Protein AF-A0A7S0B5J9-F1 (afdb_monomer)

Secondary structure (DSSP, 8-state):
-HHHHHHHHHHHHHHHHHHHTT-HHHHHTSHHHHHHHHHHHH-SSS-HHHHHHHHHHHTT---S---SSHHHHHHHHHHHHHHHHHHHHHHHHHHHHHHHHHHHHHHHHHHHHHHHHHHHHHHH-

Foldseek 3Di:
DLVLLVLLLVLLVVCLVCLVVVNLVVSLPDPSLVSQLVVLVPDPVDDPVLSVLSNCSSVPPDPDDDPPCSVVVSVSSVVVSVVSVVVSVVVVVVVVVVVVVVVVVVVVVVVVVVVVVVVVVVVVD

Radius of gyration: 25.05 Å; Cα contacts (8 Å, |Δi|>4): 64; chains: 1; bounding box: 52×25×79 Å

Solvent-accessible surface area (backbone atoms only — not comparable to full-atom values): 7036 Å² total; per-residue (Å²): 104,73,69,56,52,53,52,49,40,51,25,36,53,52,49,43,55,26,51,78,67,70,44,42,76,67,43,59,76,34,70,46,40,51,53,47,49,51,49,54,70,67,50,74,90,52,58,68,65,62,41,52,52,48,49,48,62,62,65,62,83,66,77,100,69,82,76,81,64,54,63,58,51,40,49,53,41,48,54,51,34,51,51,51,53,49,52,51,51,52,50,52,51,51,53,54,52,52,52,52,52,51,53,52,51,51,53,52,51,50,52,49,51,53,53,51,52,54,54,49,52,71,71,77,107

Sequence (125 aa):
EKADYDANIAAITKAVAALEKGVAGGFLQTSAAQVLRQLALDKQDMVAADREELLSFLSGKQGEGYAPQSGEVIGILKQMGDTMSKGLADATAAEGAAIKAFEGLMQAKSKETSALTATIEAKTT

Structure (mmCIF, N/CA/C/O backbone):
data_AF-A0A7S0B5J9-F1
#
_entry.id   AF-A0A7S0B5J9-F1
#
loop_
_atom_site.group_PDB
_atom_site.id
_atom_site.type_symbol
_atom_site.label_atom_id
_atom_site.label_alt_id
_atom_site.label_comp_id
_atom_site.label_asym_id
_atom_site.label_entity_id
_atom_site.label_seq_id
_atom_site.pdbx_PDB_ins_code
_atom_site.Cartn_x
_atom_site.Cartn_y
_atom_site.Cartn_z
_atom_site.occupancy
_atom_site.B_i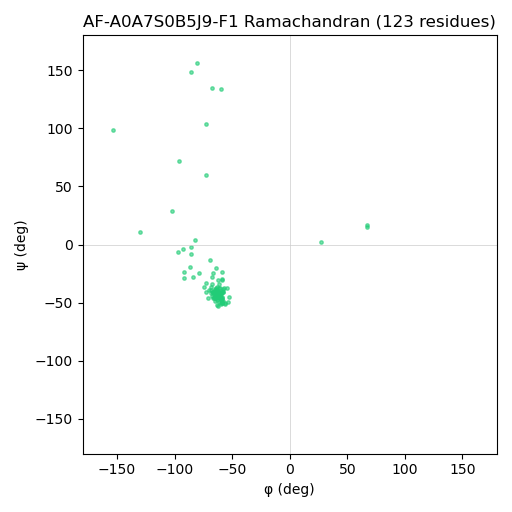so_or_equiv
_atom_site.auth_seq_id
_atom_site.auth_comp_id
_atom_site.auth_asym_id
_atom_site.auth_atom_id
_atom_site.pdbx_PDB_model_num
ATOM 1 N N . GLU A 1 1 ? 3.898 -1.272 9.671 1.00 73.88 1 GLU A N 1
ATOM 2 C CA . GLU A 1 1 ? 2.835 -1.795 8.788 1.00 73.88 1 GLU A CA 1
ATOM 3 C C . GLU A 1 1 ? 2.283 -0.745 7.825 1.00 73.88 1 GLU A C 1
ATOM 5 O O . GLU A 1 1 ? 2.749 -0.729 6.696 1.00 73.88 1 GLU A O 1
ATOM 10 N N . LYS A 1 2 ? 1.400 0.193 8.219 1.00 83.25 2 LYS A N 1
ATOM 11 C CA . LYS A 1 2 ? 0.894 1.233 7.286 1.00 83.25 2 LYS A CA 1
ATOM 12 C C . LYS A 1 2 ? 2.006 2.017 6.570 1.00 83.25 2 LYS A C 1
ATOM 14 O O . LYS A 1 2 ? 1.946 2.189 5.360 1.00 83.25 2 LYS A O 1
ATOM 19 N N . ALA A 1 3 ? 3.035 2.442 7.305 1.00 85.44 3 ALA A N 1
ATOM 20 C CA . ALA A 1 3 ? 4.175 3.162 6.733 1.00 85.44 3 ALA A CA 1
ATOM 21 C C . ALA A 1 3 ? 4.949 2.329 5.691 1.00 85.44 3 ALA A C 1
ATOM 23 O O . ALA A 1 3 ? 5.421 2.878 4.698 1.00 85.44 3 ALA A O 1
ATOM 24 N N . ASP A 1 4 ? 5.035 1.012 5.888 1.00 84.81 4 ASP A N 1
ATOM 25 C CA . ASP A 1 4 ? 5.699 0.099 4.954 1.00 84.81 4 ASP A CA 1
ATOM 26 C C . ASP A 1 4 ? 4.852 -0.079 3.687 1.00 84.81 4 ASP A C 1
ATOM 28 O O . ASP A 1 4 ? 5.377 -0.027 2.576 1.00 84.81 4 ASP A O 1
ATOM 32 N N . TYR A 1 5 ? 3.525 -0.203 3.833 1.00 86.62 5 TYR A N 1
ATOM 33 C CA . TYR A 1 5 ? 2.592 -0.199 2.701 1.00 86.62 5 TYR A CA 1
ATOM 34 C C . TYR A 1 5 ? 2.670 1.107 1.904 1.00 86.62 5 TYR A C 1
ATOM 36 O O . TYR A 1 5 ? 2.791 1.057 0.681 1.00 86.62 5 TYR A O 1
ATOM 44 N N . ASP A 1 6 ? 2.671 2.260 2.576 1.00 88.12 6 ASP A N 1
ATOM 45 C CA . ASP A 1 6 ? 2.793 3.572 1.932 1.00 88.12 6 ASP A CA 1
ATOM 46 C C . ASP A 1 6 ? 4.127 3.697 1.168 1.00 88.12 6 ASP A C 1
ATOM 48 O O . ASP A 1 6 ? 4.155 4.146 0.019 1.00 88.12 6 ASP A O 1
ATOM 52 N N . ALA A 1 7 ? 5.238 3.251 1.768 1.00 89.31 7 ALA A N 1
ATOM 53 C CA . ALA A 1 7 ? 6.554 3.247 1.128 1.00 89.31 7 ALA A CA 1
ATOM 54 C C . ALA A 1 7 ? 6.597 2.333 -0.109 1.00 89.31 7 ALA A C 1
ATOM 56 O O . ALA A 1 7 ? 7.127 2.724 -1.153 1.00 89.31 7 ALA A O 1
ATOM 57 N N . ASN A 1 8 ? 5.992 1.148 -0.016 1.00 89.62 8 ASN A N 1
ATOM 58 C CA . ASN A 1 8 ? 5.896 0.193 -1.115 1.00 89.62 8 ASN A CA 1
ATOM 59 C C . ASN A 1 8 ? 5.035 0.732 -2.270 1.00 89.62 8 ASN A C 1
ATOM 61 O O . ASN A 1 8 ? 5.465 0.700 -3.422 1.00 89.62 8 ASN A O 1
ATOM 65 N N . ILE A 1 9 ? 3.862 1.302 -1.979 1.00 90.56 9 ILE A N 1
ATOM 66 C CA . ILE A 1 9 ? 2.980 1.928 -2.981 1.00 90.56 9 ILE A CA 1
ATOM 67 C C . ILE A 1 9 ? 3.687 3.111 -3.661 1.00 90.56 9 ILE A C 1
ATOM 69 O O . ILE A 1 9 ? 3.628 3.267 -4.886 1.00 90.56 9 ILE A O 1
ATOM 73 N N . ALA A 1 10 ? 4.421 3.922 -2.895 1.00 90.50 10 ALA A N 1
ATOM 74 C CA . ALA A 1 10 ? 5.208 5.020 -3.444 1.00 90.50 10 ALA A CA 1
ATOM 75 C C . ALA A 1 10 ? 6.343 4.525 -4.358 1.00 90.50 10 ALA A C 1
ATOM 77 O O . ALA A 1 10 ? 6.606 5.138 -5.397 1.00 90.50 10 ALA A O 1
ATOM 78 N N . ALA A 1 11 ? 7.006 3.419 -4.005 1.00 89.94 11 ALA A N 1
ATOM 79 C CA . ALA A 1 11 ? 8.027 2.798 -4.846 1.00 89.94 11 ALA A CA 1
ATOM 80 C C . ALA A 1 11 ? 7.437 2.297 -6.175 1.00 89.94 11 ALA A C 1
ATOM 82 O O . ALA A 1 11 ? 7.986 2.606 -7.233 1.00 89.94 11 ALA A O 1
ATOM 83 N N . ILE A 1 12 ? 6.284 1.620 -6.130 1.00 90.56 12 ILE A N 1
ATOM 84 C CA . ILE A 1 12 ? 5.534 1.163 -7.313 1.00 90.56 12 ILE A CA 1
ATOM 85 C C . ILE A 1 12 ? 5.160 2.341 -8.215 1.00 90.56 12 ILE A C 1
ATOM 87 O O . ILE A 1 12 ? 5.445 2.323 -9.411 1.00 90.56 12 ILE A O 1
ATOM 91 N N . THR A 1 13 ? 4.600 3.406 -7.641 1.00 90.88 13 THR A N 1
ATOM 92 C CA . THR A 1 13 ? 4.197 4.605 -8.394 1.00 90.88 13 THR A CA 1
ATOM 93 C C . THR A 1 13 ? 5.389 5.251 -9.105 1.00 90.88 13 THR A C 1
ATOM 95 O O . THR A 1 13 ? 5.298 5.639 -10.271 1.00 90.88 13 THR A O 1
ATOM 98 N N . LYS A 1 14 ? 6.541 5.334 -8.428 1.00 88.56 14 LYS A N 1
ATOM 99 C CA . LYS A 1 14 ? 7.784 5.847 -9.022 1.00 88.56 14 LYS A CA 1
ATOM 100 C C . LYS A 1 14 ? 8.298 4.960 -10.155 1.00 88.56 14 LYS A C 1
ATOM 102 O O . LYS A 1 14 ? 8.778 5.499 -11.149 1.00 88.56 14 LYS A O 1
ATOM 107 N N . ALA A 1 15 ? 8.184 3.640 -10.024 1.00 86.25 15 ALA A N 1
ATOM 108 C CA . ALA A 1 15 ? 8.585 2.695 -11.063 1.00 86.25 15 ALA A CA 1
ATOM 109 C C . ALA A 1 15 ? 7.733 2.840 -12.323 1.00 86.25 15 ALA A C 1
ATOM 111 O O . ALA A 1 15 ? 8.280 2.990 -13.412 1.00 86.25 15 ALA A O 1
ATOM 112 N N . VAL A 1 16 ? 6.406 2.884 -12.161 1.00 88.62 16 VAL A N 1
ATOM 113 C CA . VAL A 1 16 ? 5.458 3.116 -13.260 1.00 88.62 16 VAL A CA 1
ATOM 114 C C . VAL A 1 16 ? 5.786 4.426 -13.972 1.00 88.62 16 VAL A C 1
ATOM 116 O O . VAL A 1 16 ? 5.980 4.432 -15.184 1.00 88.62 16 VAL A O 1
ATOM 119 N N . ALA A 1 17 ? 5.956 5.520 -13.224 1.00 88.31 17 ALA A N 1
ATOM 120 C CA . ALA A 1 17 ? 6.271 6.820 -13.807 1.00 88.31 17 ALA A CA 1
ATOM 121 C C . ALA A 1 17 ? 7.631 6.844 -14.531 1.00 88.31 17 ALA A C 1
ATOM 123 O O . ALA A 1 17 ? 7.778 7.528 -15.543 1.00 88.31 17 ALA A O 1
ATOM 124 N N . ALA A 1 18 ? 8.640 6.132 -14.019 1.00 84.50 18 ALA A N 1
ATOM 125 C CA . ALA A 1 18 ? 9.948 6.041 -14.663 1.00 84.50 18 ALA A CA 1
ATOM 126 C C . ALA A 1 18 ? 9.899 5.224 -15.961 1.00 84.50 18 ALA A C 1
ATOM 128 O O . ALA A 1 18 ? 10.533 5.602 -16.947 1.00 84.50 18 ALA A O 1
ATOM 129 N N . LEU A 1 19 ? 9.127 4.136 -15.963 1.00 82.31 19 LEU A N 1
ATOM 130 C CA . LEU A 1 19 ? 8.902 3.281 -17.123 1.00 82.31 19 LEU A CA 1
ATOM 131 C C . L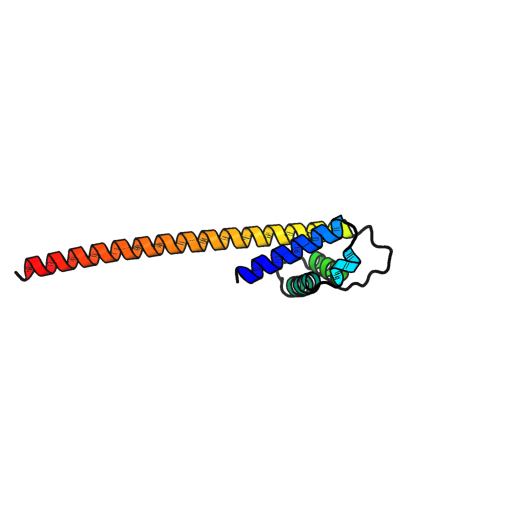EU A 1 19 ? 8.113 4.003 -18.221 1.00 82.31 19 LEU A C 1
ATOM 133 O O . LEU A 1 19 ? 8.539 4.000 -19.371 1.00 82.31 19 LEU A O 1
ATOM 137 N N . GLU A 1 20 ? 7.027 4.695 -17.868 1.00 84.69 20 GLU A N 1
ATOM 138 C CA . GLU A 1 20 ? 6.222 5.490 -18.811 1.00 84.69 20 GLU A CA 1
ATOM 139 C C . GLU A 1 20 ? 7.023 6.638 -19.443 1.00 84.69 20 GLU A C 1
ATOM 141 O O . GLU A 1 20 ? 6.793 7.006 -20.592 1.00 84.69 20 GLU A O 1
ATOM 146 N N . LYS A 1 21 ? 8.000 7.187 -18.711 1.00 83.25 21 LYS A N 1
ATOM 147 C CA . LYS A 1 21 ? 8.910 8.234 -19.201 1.00 83.25 21 LYS A CA 1
ATOM 148 C C . LYS A 1 21 ? 10.136 7.691 -19.943 1.00 83.25 21 LYS A C 1
ATOM 150 O O . LYS A 1 21 ? 10.957 8.488 -20.389 1.00 83.25 21 LYS A O 1
ATOM 155 N N . GLY A 1 22 ? 10.305 6.370 -20.038 1.00 75.19 22 GLY A N 1
ATOM 156 C CA . GLY A 1 22 ? 11.467 5.747 -20.680 1.00 75.19 22 GLY A CA 1
ATOM 157 C C . GLY A 1 22 ? 12.798 5.964 -19.945 1.00 75.19 22 GLY A C 1
ATOM 158 O O . GLY A 1 22 ? 13.858 5.744 -20.520 1.00 75.19 22 GLY A O 1
ATOM 159 N N . VAL A 1 23 ? 12.774 6.373 -18.671 1.00 76.50 23 VAL A N 1
ATOM 160 C CA . VAL A 1 23 ? 13.974 6.653 -17.850 1.00 76.50 23 VAL A CA 1
ATOM 161 C C . VAL A 1 23 ? 14.294 5.513 -16.877 1.00 76.50 23 VAL A C 1
ATOM 163 O O . VAL A 1 23 ? 14.864 5.719 -15.803 1.00 76.50 23 VAL A O 1
ATOM 166 N N . ALA A 1 24 ? 13.930 4.287 -17.256 1.00 72.69 24 ALA A N 1
ATOM 167 C CA . ALA A 1 24 ? 14.049 3.095 -16.422 1.00 72.69 24 ALA A CA 1
ATOM 168 C C . ALA A 1 24 ? 15.474 2.867 -15.886 1.00 72.69 24 ALA A C 1
ATOM 170 O O . ALA A 1 24 ? 15.639 2.514 -14.722 1.00 72.69 24 ALA A O 1
ATOM 171 N N . GLY A 1 25 ? 16.506 3.152 -16.690 1.00 73.44 25 GLY A N 1
ATOM 172 C CA . GLY A 1 25 ? 17.906 2.966 -16.291 1.00 73.44 25 GLY A CA 1
ATOM 173 C C . GLY A 1 25 ? 18.306 3.762 -15.042 1.00 73.44 25 GLY A C 1
ATOM 174 O O . GLY A 1 25 ? 18.980 3.226 -14.165 1.00 73.44 25 GLY A O 1
ATOM 175 N N . GLY A 1 26 ? 17.831 5.005 -14.908 1.00 78.38 26 GLY A N 1
ATOM 176 C CA . GLY A 1 26 ? 18.070 5.815 -13.708 1.00 78.38 26 GLY A CA 1
ATOM 177 C C . GLY A 1 26 ? 17.254 5.336 -12.507 1.00 78.38 26 GLY A C 1
ATOM 178 O O . GLY A 1 26 ? 17.729 5.382 -11.375 1.00 78.38 26 GLY A O 1
ATOM 179 N N . PHE A 1 27 ? 16.043 4.822 -12.744 1.00 82.19 27 PHE A N 1
ATOM 180 C CA . PHE A 1 27 ? 15.191 4.274 -11.690 1.00 82.19 27 PHE A CA 1
ATOM 181 C C . PHE A 1 27 ? 15.792 3.025 -11.040 1.00 82.19 27 PHE A C 1
ATOM 183 O O . PHE A 1 27 ? 15.764 2.923 -9.814 1.00 82.19 27 PHE A O 1
ATOM 190 N N . LEU A 1 28 ? 16.384 2.117 -11.823 1.00 83.44 28 LEU A N 1
ATOM 191 C CA . LEU A 1 28 ? 16.978 0.870 -11.318 1.00 83.44 28 LEU A CA 1
ATOM 192 C C . LEU A 1 28 ? 18.087 1.092 -10.277 1.00 83.44 28 LEU A C 1
ATOM 194 O O . LEU A 1 28 ? 18.338 0.220 -9.448 1.00 83.44 28 LEU A O 1
ATOM 198 N N . GLN A 1 29 ? 18.729 2.262 -10.291 1.00 83.94 29 GLN A N 1
ATOM 199 C CA . GLN A 1 29 ? 19.766 2.638 -9.327 1.00 83.94 29 GLN A CA 1
ATOM 200 C C . GLN A 1 29 ? 19.208 3.256 -8.035 1.00 83.94 29 GLN A C 1
ATOM 202 O O . GLN A 1 29 ? 19.955 3.500 -7.089 1.00 83.94 29 GLN A O 1
ATOM 207 N N . THR A 1 30 ? 17.905 3.535 -7.975 1.00 85.62 30 THR A N 1
ATOM 208 C CA . THR A 1 30 ? 17.283 4.184 -6.817 1.00 85.62 30 THR A CA 1
ATOM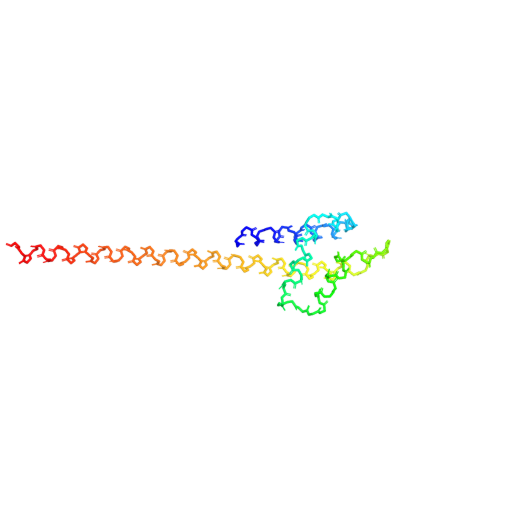 209 C C . THR A 1 30 ? 16.999 3.197 -5.688 1.00 85.62 30 THR A C 1
ATOM 211 O O . THR A 1 30 ? 16.758 2.009 -5.904 1.00 85.62 30 THR A O 1
ATOM 214 N N . SER A 1 31 ? 16.910 3.714 -4.462 1.00 85.50 31 SER A N 1
ATOM 215 C CA . SER A 1 31 ? 16.417 2.947 -3.312 1.00 85.50 31 SER A CA 1
ATOM 216 C C . SER A 1 31 ? 14.989 2.428 -3.521 1.00 85.50 31 SER A C 1
ATOM 218 O O . SER A 1 31 ? 14.648 1.355 -3.034 1.00 85.50 31 SER A O 1
ATOM 220 N N . ALA A 1 32 ? 14.163 3.133 -4.303 1.00 85.06 32 ALA A N 1
ATOM 221 C CA . ALA A 1 32 ? 12.818 2.679 -4.648 1.00 85.06 32 ALA A CA 1
ATOM 222 C C . ALA A 1 32 ? 12.839 1.379 -5.472 1.00 85.06 32 ALA A C 1
ATOM 224 O O . ALA A 1 32 ? 12.011 0.506 -5.231 1.00 85.06 32 ALA A O 1
ATOM 225 N N . ALA A 1 33 ? 13.802 1.209 -6.383 1.00 85.56 33 ALA A N 1
ATOM 226 C CA . ALA A 1 33 ? 13.975 -0.045 -7.118 1.00 85.56 33 ALA A CA 1
ATOM 227 C C . ALA A 1 33 ? 14.441 -1.196 -6.212 1.00 85.56 33 ALA A C 1
ATOM 229 O O . ALA A 1 33 ? 14.020 -2.335 -6.407 1.00 85.56 33 ALA A O 1
ATOM 230 N N . GLN A 1 34 ? 15.260 -0.910 -5.193 1.00 86.56 34 GLN A N 1
ATOM 231 C CA . GLN A 1 34 ? 15.667 -1.912 -4.200 1.00 86.56 34 GLN A CA 1
ATOM 232 C C . GLN A 1 34 ? 14.478 -2.394 -3.363 1.00 86.56 34 GLN A C 1
ATOM 234 O O . GLN A 1 34 ? 14.293 -3.599 -3.207 1.00 86.56 34 GLN A O 1
ATOM 239 N N . VAL A 1 35 ? 13.640 -1.463 -2.893 1.00 88.38 35 VAL A N 1
ATOM 240 C CA . VAL A 1 35 ? 12.390 -1.778 -2.180 1.00 88.38 35 VAL A CA 1
ATOM 241 C C . VAL A 1 35 ? 11.473 -2.630 -3.055 1.00 88.38 35 VAL A C 1
ATOM 243 O O . VAL A 1 35 ? 10.966 -3.651 -2.606 1.00 88.38 35 VAL A O 1
ATOM 246 N N . LEU A 1 36 ? 11.319 -2.270 -4.330 1.00 86.81 36 LEU A N 1
ATOM 247 C CA . LEU A 1 36 ? 10.514 -3.032 -5.285 1.00 86.81 36 LEU A CA 1
ATOM 248 C C . LEU A 1 36 ? 11.049 -4.437 -5.548 1.00 86.81 36 LEU A C 1
ATOM 250 O O . LEU A 1 36 ? 10.266 -5.376 -5.657 1.00 86.81 36 LEU A O 1
ATOM 254 N N . ARG A 1 37 ? 12.374 -4.597 -5.627 1.00 87.75 37 ARG A N 1
ATOM 255 C CA . ARG A 1 37 ? 12.999 -5.912 -5.786 1.00 87.75 37 ARG A CA 1
ATOM 256 C C . ARG A 1 37 ? 12.726 -6.785 -4.569 1.00 87.75 37 ARG A C 1
ATOM 258 O O . ARG A 1 37 ? 12.360 -7.942 -4.739 1.00 87.75 37 ARG A O 1
ATOM 265 N N . GLN A 1 38 ? 12.871 -6.230 -3.370 1.00 87.19 38 GLN A N 1
ATOM 266 C CA . GLN A 1 38 ? 12.567 -6.948 -2.137 1.00 87.19 38 GLN A CA 1
ATOM 267 C C . GLN A 1 38 ? 11.083 -7.331 -2.078 1.00 87.19 38 GLN A C 1
ATOM 269 O O . GLN A 1 38 ? 10.748 -8.490 -1.864 1.00 87.19 38 GLN A O 1
ATOM 274 N N . LEU A 1 39 ? 10.193 -6.395 -2.408 1.00 86.19 39 LEU A N 1
ATOM 275 C CA . LEU A 1 39 ? 8.754 -6.629 -2.455 1.00 86.19 39 LEU A CA 1
ATOM 276 C C . LEU A 1 39 ? 8.361 -7.733 -3.451 1.00 86.19 39 LEU A C 1
ATOM 278 O O . LEU A 1 39 ? 7.534 -8.580 -3.126 1.00 86.19 39 LEU A O 1
ATOM 282 N N . ALA A 1 40 ? 8.963 -7.753 -4.643 1.00 85.31 40 ALA A N 1
ATOM 283 C CA . ALA A 1 40 ? 8.732 -8.798 -5.640 1.00 85.31 40 ALA A CA 1
ATOM 284 C C . ALA A 1 40 ? 9.281 -10.168 -5.198 1.00 85.31 40 ALA A C 1
ATOM 286 O O . ALA A 1 40 ? 8.754 -11.202 -5.605 1.00 85.31 40 ALA A O 1
ATOM 287 N N . LEU A 1 41 ? 10.324 -10.200 -4.360 1.00 85.19 41 LEU A N 1
ATOM 288 C CA . LEU A 1 41 ? 10.821 -11.438 -3.755 1.00 85.19 41 LEU A CA 1
ATOM 289 C C . LEU A 1 41 ? 9.905 -11.949 -2.633 1.00 85.19 41 LEU A C 1
ATOM 291 O O . LEU A 1 41 ? 9.715 -13.162 -2.499 1.00 85.19 41 LEU A O 1
ATOM 295 N N . ASP A 1 42 ? 9.326 -11.036 -1.862 1.00 83.38 42 ASP A N 1
ATOM 296 C CA . ASP A 1 42 ? 8.521 -11.369 -0.689 1.00 83.38 42 ASP A CA 1
ATOM 297 C C . ASP A 1 42 ? 7.064 -11.691 -1.051 1.00 83.38 42 ASP A C 1
ATOM 299 O O . ASP A 1 42 ? 6.422 -12.503 -0.382 1.00 83.38 42 ASP A O 1
ATOM 303 N N . LYS A 1 43 ? 6.530 -11.127 -2.144 1.00 74.69 43 LYS A N 1
ATOM 304 C CA . LYS A 1 43 ? 5.173 -11.440 -2.607 1.00 74.69 43 LYS A CA 1
ATOM 305 C C . LYS A 1 43 ? 5.092 -12.840 -3.225 1.00 74.69 43 LYS A C 1
ATOM 307 O O . LYS A 1 43 ? 5.502 -13.083 -4.360 1.00 74.69 43 LYS A O 1
ATOM 312 N N . GLN A 1 44 ? 4.521 -13.759 -2.449 1.00 67.31 44 GLN A N 1
ATOM 313 C CA . GLN A 1 44 ? 4.161 -15.121 -2.862 1.00 67.31 44 GLN A CA 1
ATOM 314 C C . GLN A 1 44 ? 2.853 -15.156 -3.670 1.00 67.31 44 GLN A C 1
ATOM 316 O O . GLN A 1 44 ? 2.664 -16.050 -4.485 1.00 67.31 44 GLN A O 1
ATOM 321 N N . ASP A 1 45 ? 1.983 -14.159 -3.484 1.00 71.81 45 ASP A N 1
ATOM 322 C CA . ASP A 1 45 ? 0.638 -14.114 -4.081 1.00 71.81 45 ASP A CA 1
ATOM 323 C C . ASP A 1 45 ? 0.627 -13.596 -5.534 1.00 71.81 45 ASP A C 1
ATOM 325 O O . ASP A 1 45 ? -0.434 -13.392 -6.123 1.00 71.81 45 ASP A O 1
ATOM 329 N N . MET A 1 46 ? 1.803 -13.332 -6.109 1.00 78.00 46 MET A N 1
ATOM 330 C CA . MET A 1 46 ? 1.959 -12.955 -7.514 1.00 78.00 46 MET A CA 1
ATOM 331 C C . MET A 1 46 ? 2.050 -14.193 -8.404 1.00 78.00 46 MET A C 1
ATOM 333 O O . MET A 1 46 ? 2.623 -15.213 -8.021 1.00 78.00 46 MET A O 1
ATOM 337 N N . VAL A 1 47 ? 1.559 -14.070 -9.638 1.00 84.88 47 VAL A N 1
ATOM 338 C CA . VAL A 1 47 ? 1.784 -15.085 -10.669 1.00 84.88 47 VAL A CA 1
ATOM 339 C C . VAL A 1 47 ? 3.292 -15.227 -10.896 1.00 84.88 47 VAL A C 1
ATOM 341 O O . VAL A 1 47 ? 4.015 -14.236 -10.998 1.00 84.88 47 VAL A O 1
ATOM 344 N N . ALA A 1 48 ? 3.779 -16.469 -10.954 1.00 83.56 48 ALA A N 1
ATOM 345 C CA . ALA A 1 48 ? 5.211 -16.750 -11.073 1.00 83.56 48 ALA A CA 1
ATOM 346 C C . ALA A 1 48 ? 5.842 -16.090 -12.313 1.00 83.56 48 ALA A C 1
ATOM 348 O O . ALA A 1 48 ? 6.953 -15.575 -12.216 1.00 83.56 48 ALA A O 1
ATOM 349 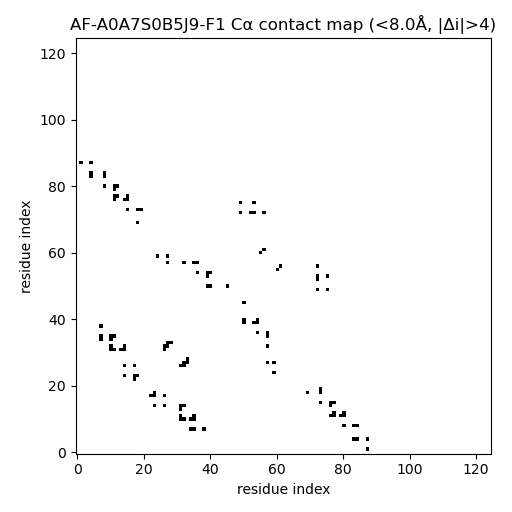N N . ALA A 1 49 ? 5.109 -16.055 -13.432 1.00 83.50 49 ALA A N 1
ATOM 350 C CA . ALA A 1 49 ? 5.520 -15.385 -14.665 1.00 83.50 49 ALA A CA 1
ATOM 351 C C . ALA A 1 49 ? 5.700 -13.870 -14.459 1.00 83.50 49 ALA A C 1
ATOM 353 O O . ALA A 1 49 ? 6.790 -13.354 -14.688 1.00 83.50 49 ALA A O 1
ATOM 354 N N . ASP A 1 50 ? 4.688 -13.187 -13.917 1.00 85.75 50 ASP A N 1
ATOM 355 C CA . ASP A 1 50 ? 4.737 -11.749 -13.623 1.00 85.75 50 ASP A CA 1
ATOM 356 C C . ASP A 1 50 ? 5.893 -11.398 -12.679 1.00 85.75 50 ASP A C 1
ATOM 358 O O . ASP A 1 50 ? 6.557 -10.371 -12.820 1.00 85.75 50 ASP A O 1
ATOM 362 N N . ARG A 1 51 ? 6.150 -12.265 -11.692 1.00 85.81 51 ARG A N 1
ATOM 363 C CA . ARG A 1 51 ? 7.254 -12.103 -10.743 1.00 85.81 51 ARG A CA 1
ATOM 364 C C . ARG A 1 51 ? 8.605 -12.257 -11.424 1.00 85.81 51 ARG A C 1
ATOM 366 O O . ARG A 1 51 ? 9.510 -11.472 -11.145 1.00 85.81 51 ARG A O 1
ATOM 373 N N . GLU A 1 52 ? 8.761 -13.259 -12.280 1.00 84.50 52 GLU A N 1
ATOM 374 C CA . GLU A 1 52 ? 9.986 -13.465 -13.047 1.00 84.50 52 GLU A CA 1
ATOM 375 C C . GLU A 1 52 ? 10.254 -12.282 -13.980 1.00 84.50 52 GLU A C 1
ATOM 377 O O . GLU A 1 52 ? 11.379 -11.782 -14.025 1.00 84.50 52 GLU A O 1
ATOM 382 N N . GLU A 1 53 ? 9.220 -11.770 -14.645 1.00 84.44 53 GLU A N 1
ATOM 383 C CA . GLU A 1 53 ? 9.326 -10.610 -15.523 1.00 84.44 53 GLU A CA 1
ATOM 384 C C . GLU A 1 53 ? 9.716 -9.338 -14.755 1.00 84.44 53 GLU A C 1
ATOM 386 O O . GLU A 1 53 ? 10.668 -8.646 -15.132 1.00 84.44 53 GLU A O 1
ATOM 391 N N . LEU A 1 54 ? 9.071 -9.074 -13.612 1.00 84.81 54 LEU A N 1
ATOM 392 C CA . LEU A 1 54 ? 9.425 -7.955 -12.735 1.00 84.81 54 LEU A CA 1
ATOM 393 C C . LEU A 1 54 ? 10.858 -8.061 -12.211 1.00 84.81 54 LEU A C 1
ATOM 395 O O . LEU A 1 54 ? 11.593 -7.075 -12.210 1.00 84.81 54 LEU A O 1
ATOM 399 N N . LEU A 1 55 ? 11.277 -9.244 -11.759 1.00 84.88 55 LEU A N 1
ATOM 400 C CA . LEU A 1 55 ? 12.633 -9.459 -11.253 1.00 84.88 55 LEU A CA 1
ATOM 401 C C . LEU A 1 55 ? 13.676 -9.365 -12.368 1.00 84.88 55 LEU A C 1
ATOM 403 O O . LEU A 1 55 ? 14.757 -8.825 -12.130 1.00 84.88 55 LEU A O 1
ATOM 407 N N . SER A 1 56 ? 13.355 -9.835 -13.574 1.00 83.06 56 SER A N 1
ATOM 408 C CA . SER A 1 56 ? 14.196 -9.691 -14.762 1.00 83.06 56 SER A CA 1
ATOM 409 C C . SER A 1 56 ? 14.426 -8.214 -15.078 1.00 83.06 56 SER A C 1
ATOM 411 O O . SER A 1 56 ? 15.579 -7.774 -15.105 1.00 83.06 56 SER A O 1
ATOM 413 N N . PHE A 1 57 ? 13.349 -7.424 -15.157 1.00 81.38 57 PHE A N 1
ATOM 414 C CA . PHE A 1 57 ? 13.416 -5.973 -15.325 1.00 81.38 57 PHE A CA 1
ATOM 415 C C . PHE A 1 57 ? 14.253 -5.306 -14.223 1.00 81.38 57 PHE A C 1
ATOM 417 O O . PHE A 1 57 ? 15.209 -4.574 -14.491 1.00 81.38 57 PHE A O 1
ATOM 424 N N . LEU A 1 58 ? 13.944 -5.609 -12.959 1.00 82.06 58 LEU A N 1
ATOM 425 C CA . LEU A 1 58 ? 14.624 -5.013 -11.815 1.00 82.06 58 LEU A CA 1
ATOM 426 C C . LEU A 1 58 ? 16.089 -5.439 -11.721 1.00 82.06 58 LEU A C 1
ATOM 428 O O . LEU A 1 58 ? 16.874 -4.714 -11.117 1.00 82.06 58 LEU A O 1
ATOM 432 N N . SER A 1 59 ? 16.485 -6.587 -12.282 1.00 79.00 59 SER A N 1
ATOM 433 C CA . SER A 1 59 ? 17.868 -7.088 -12.269 1.00 79.00 59 SER A CA 1
ATOM 434 C C . SER A 1 59 ? 18.831 -6.274 -13.135 1.00 79.00 59 SER A C 1
ATOM 436 O O . SER A 1 59 ? 20.043 -6.427 -12.991 1.00 79.00 59 SER A O 1
ATOM 438 N N . GLY A 1 60 ? 18.320 -5.392 -14.001 1.00 68.00 60 GLY A N 1
ATOM 439 C CA . GLY A 1 60 ? 19.147 -4.583 -14.893 1.00 68.00 60 GLY A CA 1
ATOM 440 C C . GLY A 1 60 ? 19.871 -5.398 -15.966 1.00 68.00 60 GLY A C 1
ATOM 441 O O . GLY A 1 60 ? 20.788 -4.884 -16.604 1.00 68.00 60 GLY A O 1
ATOM 442 N N . LYS A 1 61 ? 19.468 -6.656 -16.199 1.00 58.97 61 LYS A N 1
ATOM 443 C CA . LYS A 1 61 ? 19.920 -7.467 -17.338 1.00 58.97 61 LYS A CA 1
ATOM 444 C C . LYS A 1 61 ? 19.281 -6.963 -18.639 1.00 58.97 61 LYS A C 1
ATOM 446 O O . LYS A 1 61 ? 18.562 -7.700 -19.295 1.00 58.97 61 LYS A O 1
ATOM 451 N N . GLN A 1 62 ? 19.510 -5.710 -19.019 1.00 53.44 62 GLN A N 1
ATOM 452 C CA . GLN A 1 62 ? 19.010 -5.165 -20.282 1.00 53.44 62 GLN A CA 1
ATOM 453 C C . GLN A 1 62 ? 19.912 -4.026 -20.756 1.00 53.44 62 GLN A C 1
ATOM 455 O O . GLN A 1 62 ? 19.814 -2.890 -20.301 1.00 53.44 62 GLN A O 1
ATOM 460 N N . GLY A 1 63 ? 20.814 -4.355 -21.682 1.00 46.59 63 GLY A N 1
ATOM 461 C CA . GLY A 1 63 ? 21.526 -3.366 -22.484 1.00 46.59 63 GLY A CA 1
ATOM 462 C C . GLY A 1 63 ? 20.567 -2.648 -23.439 1.00 46.59 63 GLY A C 1
ATOM 463 O O . GLY A 1 63 ? 19.720 -3.297 -24.043 1.00 46.59 63 GLY A O 1
ATOM 464 N N . GLU A 1 64 ? 20.704 -1.321 -23.499 1.00 45.97 64 GLU A N 1
ATOM 465 C CA . GLU A 1 64 ? 20.357 -0.288 -24.507 1.00 45.97 64 GLU A CA 1
ATOM 466 C C . GLU A 1 64 ? 19.192 -0.438 -25.527 1.00 45.97 64 GLU A C 1
ATOM 468 O O . GLU A 1 64 ? 18.968 0.489 -26.297 1.00 45.97 64 GLU A O 1
ATOM 473 N N . GLY A 1 65 ? 18.385 -1.502 -25.546 1.00 46.97 65 GLY A N 1
ATOM 474 C CA . GLY A 1 65 ? 17.405 -1.758 -26.621 1.00 46.97 65 GLY A CA 1
ATOM 475 C C . GLY A 1 65 ? 15.971 -2.070 -26.184 1.00 46.97 65 GLY A C 1
ATOM 476 O O . GLY A 1 65 ? 15.168 -2.512 -27.005 1.00 46.97 65 GLY A O 1
ATOM 477 N N . TYR A 1 66 ? 15.624 -1.893 -24.908 1.00 49.81 66 TYR A N 1
ATOM 478 C CA . TYR A 1 66 ? 14.391 -2.456 -24.351 1.00 49.81 66 TYR A CA 1
ATOM 479 C C . TYR A 1 66 ? 13.197 -1.500 -24.325 1.00 49.81 66 TYR A C 1
ATOM 481 O O . TYR A 1 66 ? 12.765 -1.016 -23.284 1.00 49.81 66 TYR A O 1
ATOM 489 N N . ALA A 1 67 ? 12.653 -1.236 -25.508 1.00 51.59 67 ALA A N 1
ATOM 490 C CA . ALA A 1 67 ? 11.354 -0.595 -25.679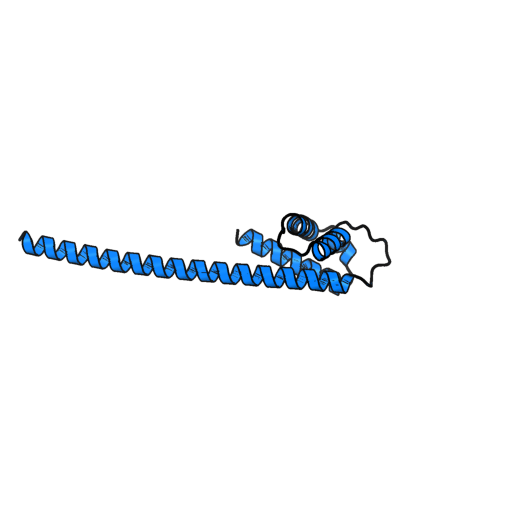 1.00 51.59 67 ALA A CA 1
ATOM 491 C C . ALA A 1 67 ? 10.116 -1.544 -25.680 1.00 51.59 67 ALA A C 1
ATOM 493 O O . ALA A 1 67 ? 9.030 -1.024 -25.435 1.00 51.59 67 ALA A O 1
ATOM 494 N N . PRO A 1 68 ? 10.188 -2.883 -25.919 1.00 49.28 68 PRO A N 1
ATOM 495 C CA . PRO A 1 68 ? 8.966 -3.685 -26.107 1.00 49.28 68 PRO A CA 1
ATOM 496 C C . PRO A 1 68 ? 8.335 -4.365 -24.867 1.00 49.28 68 PRO A C 1
ATOM 498 O O . PRO A 1 68 ? 7.118 -4.508 -24.880 1.00 49.28 68 PRO A O 1
ATOM 501 N N . GLN A 1 69 ? 9.052 -4.754 -23.795 1.00 57.75 69 GLN A N 1
ATOM 502 C CA . GLN A 1 69 ? 8.386 -5.382 -22.614 1.00 57.75 69 GLN A CA 1
ATOM 503 C C . GLN A 1 69 ? 7.976 -4.401 -21.507 1.00 57.75 69 GLN A C 1
ATOM 505 O O . GLN A 1 69 ? 7.337 -4.780 -20.530 1.00 57.75 69 GLN A O 1
ATOM 510 N N . SER A 1 70 ? 8.312 -3.119 -21.637 1.00 67.38 70 SER A N 1
ATOM 511 C CA . SER A 1 70 ? 7.997 -2.122 -20.608 1.00 67.38 70 SER A CA 1
ATOM 512 C C . SER A 1 70 ? 6.490 -2.026 -20.340 1.00 67.38 70 SER A C 1
ATOM 514 O O . SER A 1 70 ? 6.094 -1.743 -19.217 1.00 67.38 70 SER A O 1
ATOM 516 N N . GLY A 1 71 ? 5.641 -2.286 -21.343 1.00 79.25 71 GLY A N 1
ATOM 517 C CA . GLY A 1 71 ? 4.182 -2.220 -21.210 1.00 79.25 71 GLY A CA 1
ATOM 518 C C . GLY A 1 71 ? 3.588 -3.279 -20.278 1.00 79.25 71 GLY A C 1
ATOM 519 O O . GLY A 1 71 ? 2.708 -2.957 -19.481 1.00 79.25 71 GLY A O 1
ATOM 520 N N . GLU A 1 72 ? 4.091 -4.510 -20.340 1.00 83.38 72 GLU A N 1
ATOM 521 C CA . GLU A 1 72 ? 3.628 -5.618 -19.498 1.00 83.38 72 GLU A CA 1
ATOM 522 C C . GLU A 1 72 ? 4.081 -5.414 -18.047 1.00 83.38 72 GLU A C 1
ATOM 524 O O . GLU A 1 72 ? 3.251 -5.387 -17.139 1.00 83.38 72 GLU A O 1
ATOM 529 N N . VAL A 1 73 ? 5.356 -5.058 -17.839 1.00 84.75 73 VAL A N 1
ATOM 530 C CA . VAL A 1 73 ? 5.891 -4.675 -16.520 1.00 84.75 73 VAL A CA 1
ATOM 531 C C . VAL A 1 73 ? 5.139 -3.483 -15.913 1.00 84.75 73 VAL A C 1
ATOM 533 O O . VAL A 1 73 ? 4.846 -3.485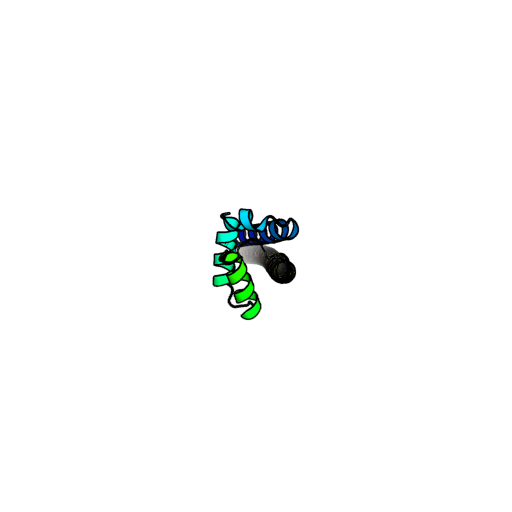 -14.717 1.00 84.75 73 VAL A O 1
ATOM 536 N N . ILE A 1 74 ? 4.781 -2.466 -16.711 1.00 88.38 74 ILE A N 1
ATOM 537 C CA . ILE A 1 74 ? 3.934 -1.352 -16.249 1.00 88.38 74 ILE A CA 1
ATOM 538 C C . ILE A 1 74 ? 2.566 -1.873 -15.793 1.00 88.38 74 ILE A C 1
ATOM 540 O O . ILE A 1 74 ? 2.073 -1.436 -14.753 1.00 88.38 74 ILE A O 1
ATOM 544 N N . GLY A 1 75 ? 1.951 -2.784 -16.552 1.00 89.75 75 GLY A N 1
ATOM 545 C CA . GLY A 1 75 ? 0.669 -3.399 -16.207 1.00 89.75 75 GLY A CA 1
ATOM 546 C C . GLY A 1 75 ? 0.726 -4.148 -14.877 1.00 89.75 75 GLY A C 1
ATOM 547 O O . GLY A 1 75 ? -0.085 -3.883 -13.988 1.00 89.75 75 GLY A O 1
ATOM 548 N N . ILE A 1 76 ? 1.739 -4.999 -14.703 1.00 89.19 76 ILE A N 1
ATOM 549 C CA . ILE A 1 76 ? 1.967 -5.758 -13.469 1.00 89.19 76 ILE A CA 1
ATOM 550 C C . ILE A 1 76 ? 2.167 -4.807 -12.281 1.00 89.19 76 ILE A C 1
ATOM 552 O O . ILE A 1 76 ? 1.540 -4.966 -11.232 1.00 89.19 76 ILE A O 1
ATOM 556 N N . LEU A 1 77 ? 3.000 -3.773 -12.443 1.00 89.50 77 LEU A N 1
ATOM 557 C CA . LEU A 1 77 ? 3.238 -2.773 -11.401 1.00 89.50 77 LEU A CA 1
ATOM 558 C C . LEU A 1 77 ? 1.963 -2.015 -11.022 1.00 89.50 77 LEU A C 1
ATOM 560 O O . LEU A 1 77 ? 1.710 -1.823 -9.834 1.00 89.50 77 LEU A O 1
ATOM 564 N N . LYS A 1 78 ? 1.143 -1.612 -12.000 1.00 91.44 78 LYS A N 1
ATOM 565 C CA . LYS A 1 78 ? -0.144 -0.946 -11.746 1.00 91.44 78 LYS A CA 1
ATOM 566 C C . LYS A 1 78 ? -1.088 -1.854 -10.967 1.00 91.44 78 LYS A C 1
ATOM 568 O O . LYS A 1 78 ? -1.565 -1.453 -9.911 1.00 91.44 78 LYS A O 1
ATOM 573 N N . GLN A 1 79 ? -1.264 -3.099 -11.408 1.00 90.88 79 GLN A N 1
ATOM 574 C CA . GLN A 1 79 ? -2.103 -4.069 -10.703 1.00 90.88 79 GLN A CA 1
ATOM 575 C C . GLN A 1 79 ? -1.618 -4.312 -9.265 1.00 90.88 79 GLN A C 1
ATOM 577 O O . GLN A 1 79 ? -2.428 -4.381 -8.334 1.00 90.88 79 GLN A O 1
ATOM 582 N N . MET A 1 80 ? -0.301 -4.407 -9.060 1.00 88.81 80 MET A N 1
ATOM 583 C CA . MET A 1 80 ? 0.286 -4.565 -7.730 1.00 88.81 80 MET A CA 1
ATOM 584 C C . MET A 1 80 ? 0.022 -3.337 -6.848 1.00 88.81 80 MET A C 1
ATOM 586 O O . MET A 1 80 ? -0.371 -3.487 -5.689 1.00 88.81 80 MET A O 1
ATOM 590 N N . GLY A 1 81 ? 0.188 -2.133 -7.399 1.00 89.69 81 GLY A N 1
ATOM 591 C CA . GLY A 1 81 ? -0.083 -0.871 -6.711 1.00 89.69 81 GLY A CA 1
ATOM 592 C C . GLY A 1 81 ? -1.553 -0.711 -6.324 1.00 89.69 81 GLY A C 1
ATOM 593 O O . GLY A 1 81 ? -1.847 -0.369 -5.177 1.00 89.69 81 GLY A O 1
ATOM 594 N N . ASP A 1 82 ? -2.469 -1.025 -7.237 1.00 91.12 82 ASP A N 1
ATOM 595 C CA . ASP A 1 82 ? -3.915 -0.943 -7.013 1.00 91.12 82 ASP A CA 1
ATOM 596 C C . ASP A 1 82 ? -4.367 -1.933 -5.936 1.00 91.12 82 ASP A C 1
ATOM 598 O O . ASP A 1 82 ? -5.085 -1.569 -5.003 1.00 91.12 82 ASP A O 1
ATOM 602 N N . THR A 1 83 ? -3.884 -3.176 -6.013 1.00 89.38 83 THR A N 1
ATOM 603 C CA . THR A 1 83 ? -4.202 -4.221 -5.030 1.00 89.38 83 THR A CA 1
ATOM 604 C C . THR A 1 83 ? -3.690 -3.846 -3.640 1.00 89.38 83 THR A C 1
ATOM 606 O O . THR A 1 83 ? -4.421 -3.976 -2.658 1.00 89.38 83 THR A O 1
ATOM 609 N N . MET A 1 84 ? -2.456 -3.337 -3.538 1.00 88.31 84 MET A N 1
ATOM 610 C CA . MET A 1 84 ? -1.896 -2.891 -2.257 1.00 88.31 84 MET A CA 1
ATOM 611 C C . MET A 1 84 ? -2.627 -1.672 -1.693 1.00 88.31 84 MET A C 1
ATOM 613 O O . MET A 1 84 ? -2.901 -1.633 -0.495 1.00 88.31 84 MET A O 1
ATOM 617 N N . SER A 1 85 ? -2.981 -0.704 -2.540 1.00 90.19 85 SER A N 1
ATOM 618 C CA . SER A 1 85 ? -3.720 0.493 -2.121 1.00 90.19 85 SER A CA 1
ATOM 619 C C . SER A 1 85 ? -5.116 0.138 -1.616 1.00 90.19 85 SER A C 1
ATOM 621 O O . SER A 1 85 ? -5.549 0.646 -0.582 1.00 90.19 85 SER A O 1
ATOM 623 N N . LYS A 1 86 ? -5.800 -0.784 -2.304 1.00 91.50 86 LYS A N 1
ATOM 624 C CA . LYS A 1 86 ? -7.100 -1.298 -1.873 1.00 91.50 86 LYS A CA 1
ATOM 625 C C . LYS A 1 86 ? -6.999 -2.043 -0.543 1.00 91.50 86 LYS A C 1
ATOM 627 O O . LYS A 1 86 ? -7.755 -1.736 0.370 1.00 91.50 86 LYS A O 1
ATOM 632 N N . GLY A 1 87 ? -6.031 -2.951 -0.405 1.00 88.31 87 GLY A N 1
ATOM 633 C CA . GLY A 1 87 ? -5.812 -3.683 0.845 1.00 88.31 87 GLY A CA 1
ATOM 634 C C . GLY A 1 87 ? -5.539 -2.756 2.032 1.00 88.31 87 GLY A C 1
ATOM 635 O O . GLY A 1 87 ? -6.099 -2.952 3.107 1.00 88.31 87 GLY A O 1
ATOM 636 N N . LEU A 1 88 ? -4.745 -1.698 1.827 1.00 89.38 88 LEU A N 1
ATOM 637 C CA . LEU A 1 88 ? -4.487 -0.698 2.862 1.00 89.38 88 LEU A CA 1
ATOM 638 C C . LEU A 1 88 ? -5.753 0.084 3.249 1.00 89.38 88 LEU A C 1
ATOM 640 O O . LEU A 1 88 ? -5.987 0.331 4.436 1.00 89.38 88 LEU A O 1
ATOM 644 N N . ALA A 1 89 ? -6.569 0.476 2.268 1.00 90.31 89 ALA A N 1
ATOM 645 C CA . ALA A 1 89 ? -7.828 1.176 2.513 1.00 90.31 89 ALA A CA 1
ATOM 646 C C . ALA A 1 89 ? -8.826 0.295 3.282 1.00 90.31 89 ALA A C 1
ATOM 648 O O . ALA A 1 89 ? -9.401 0.749 4.273 1.00 90.31 89 ALA A O 1
ATOM 649 N N . ASP A 1 90 ? -8.971 -0.966 2.873 1.00 91.25 90 ASP A N 1
ATOM 650 C CA . ASP A 1 90 ? -9.854 -1.941 3.517 1.00 91.25 90 ASP A CA 1
ATOM 651 C C . ASP A 1 90 ? -9.406 -2.222 4.962 1.00 91.25 90 ASP A C 1
ATOM 653 O O . ASP A 1 90 ? -10.228 -2.194 5.880 1.00 91.25 90 ASP A O 1
ATOM 657 N N . ALA A 1 91 ? -8.099 -2.404 5.194 1.00 89.88 91 ALA A N 1
ATOM 658 C CA . ALA A 1 91 ? -7.540 -2.590 6.535 1.00 89.88 91 ALA A CA 1
ATOM 659 C C . ALA A 1 91 ? -7.781 -1.364 7.432 1.00 89.88 91 ALA A C 1
ATOM 661 O O . ALA A 1 91 ? -8.258 -1.502 8.557 1.00 89.88 91 ALA A O 1
ATOM 662 N N . THR A 1 92 ? -7.546 -0.156 6.911 1.00 90.69 92 THR A N 1
ATOM 663 C CA . THR A 1 92 ? -7.785 1.098 7.648 1.00 90.69 92 THR A CA 1
ATOM 664 C C . THR A 1 92 ? -9.267 1.263 8.005 1.00 90.69 92 THR A C 1
ATOM 666 O O . THR A 1 92 ? -9.613 1.695 9.108 1.00 90.69 92 THR A O 1
ATOM 669 N N . ALA A 1 93 ? -10.170 0.909 7.087 1.00 93.75 93 ALA A N 1
ATOM 670 C CA . ALA A 1 93 ? -11.606 0.955 7.335 1.00 93.75 93 ALA A CA 1
ATOM 671 C C . ALA A 1 93 ? -12.037 -0.069 8.399 1.00 93.75 93 ALA A C 1
ATOM 673 O O . ALA A 1 93 ? -12.834 0.264 9.281 1.00 93.75 93 ALA A O 1
ATOM 674 N N . ALA A 1 94 ? -11.490 -1.287 8.346 1.00 94.00 94 ALA A N 1
ATOM 675 C CA . ALA A 1 94 ? -11.746 -2.332 9.332 1.00 94.00 94 ALA A CA 1
ATOM 676 C C . ALA A 1 94 ? -11.260 -1.928 10.734 1.00 94.00 94 ALA A C 1
ATOM 678 O O . ALA A 1 94 ? -12.014 -2.065 11.699 1.00 94.00 94 ALA A O 1
ATOM 679 N N . GLU A 1 95 ? -10.058 -1.355 10.848 1.00 92.75 95 GLU A N 1
ATOM 680 C CA . GLU A 1 95 ? -9.540 -0.807 12.109 1.00 92.75 95 GLU A CA 1
ATOM 681 C C . GLU A 1 95 ? -10.452 0.296 12.659 1.00 92.75 95 GLU A C 1
ATOM 683 O O . GLU A 1 95 ? -10.851 0.259 13.825 1.00 92.75 95 GLU A O 1
ATOM 688 N N . GLY A 1 96 ? -10.865 1.246 11.815 1.00 93.38 96 GLY A N 1
ATOM 689 C CA . GLY A 1 96 ? -11.779 2.317 12.218 1.00 93.38 96 GLY A CA 1
ATOM 690 C C . GLY A 1 96 ? -13.146 1.804 12.688 1.00 93.38 96 GLY A C 1
ATOM 691 O O . GLY A 1 96 ? -13.723 2.343 13.636 1.00 93.38 96 GLY A O 1
ATOM 692 N N . ALA A 1 97 ? -13.673 0.752 12.057 1.00 94.19 97 ALA A N 1
ATOM 693 C CA . ALA A 1 97 ? -14.909 0.103 12.486 1.00 94.19 97 ALA A CA 1
ATOM 694 C C . ALA A 1 97 ? -14.741 -0.619 13.834 1.00 94.19 97 ALA A C 1
ATOM 696 O O . ALA A 1 97 ? -15.608 -0.501 14.703 1.00 94.19 97 ALA A O 1
ATOM 697 N N . ALA A 1 98 ? -13.615 -1.311 14.034 1.00 94.75 98 ALA A N 1
ATOM 698 C CA . ALA A 1 98 ? -13.298 -1.993 15.285 1.00 94.75 98 ALA A CA 1
ATOM 699 C C . ALA A 1 98 ? -13.164 -1.012 16.461 1.00 94.75 98 ALA A C 1
ATOM 701 O O . ALA A 1 98 ? -13.717 -1.269 17.531 1.00 94.75 98 ALA A O 1
ATOM 702 N N . ILE A 1 99 ? -12.519 0.143 16.251 1.00 94.00 99 ILE A N 1
ATOM 703 C CA . ILE A 1 99 ? -12.413 1.210 17.261 1.00 94.00 99 ILE A CA 1
ATOM 704 C C . ILE A 1 99 ? -13.805 1.688 17.685 1.00 94.00 99 ILE A C 1
ATOM 706 O O . ILE A 1 99 ? -14.120 1.691 18.873 1.00 94.00 99 ILE A O 1
ATOM 710 N N . LYS A 1 100 ? -14.679 2.014 16.725 1.00 94.44 100 LYS A N 1
ATOM 711 C CA . LYS A 1 100 ? -16.049 2.466 17.023 1.00 94.44 100 LYS A CA 1
ATOM 712 C C . LYS A 1 100 ? -16.858 1.416 17.783 1.00 94.44 100 LYS A C 1
ATOM 714 O O . LYS A 1 100 ? -17.588 1.752 18.715 1.00 94.44 100 LYS A O 1
ATOM 719 N N . ALA A 1 101 ? -16.739 0.146 17.394 1.00 94.94 101 ALA A N 1
ATOM 720 C CA . ALA A 1 101 ? -17.413 -0.949 18.084 1.00 94.94 101 ALA A CA 1
ATOM 721 C C . ALA A 1 101 ? -16.923 -1.085 19.536 1.00 94.94 101 ALA A C 1
ATOM 723 O O . ALA A 1 101 ? -17.734 -1.237 20.452 1.00 94.94 101 ALA A O 1
ATOM 724 N N . PHE A 1 102 ? -15.611 -0.971 19.754 1.00 94.00 102 PHE A N 1
ATOM 725 C CA . PHE A 1 102 ? -15.008 -1.013 21.082 1.00 94.00 102 PHE A CA 1
ATOM 726 C C . PHE A 1 102 ? -15.451 0.167 21.961 1.00 94.00 102 PHE A C 1
ATOM 728 O O . PHE A 1 102 ? -15.864 -0.037 23.103 1.00 94.00 102 PHE A O 1
ATOM 735 N N . GLU A 1 103 ? -15.448 1.391 21.429 1.00 94.12 103 GLU A N 1
ATOM 736 C CA . GLU A 1 103 ? -15.936 2.583 22.135 1.00 94.12 103 GLU A CA 1
ATOM 737 C C . GLU A 1 103 ? -17.416 2.459 22.519 1.00 94.12 103 GLU A C 1
ATOM 739 O O . GLU A 1 103 ? -17.806 2.802 23.639 1.00 94.12 103 GLU A O 1
ATOM 744 N N . GLY A 1 104 ? -18.243 1.924 21.616 1.00 94.31 104 GLY A N 1
ATOM 745 C CA . GLY A 1 104 ? -19.651 1.644 21.889 1.00 94.31 104 GLY A CA 1
ATOM 746 C C . GLY A 1 104 ? -19.836 0.633 23.024 1.00 94.31 104 GLY A C 1
ATOM 747 O O . GLY A 1 104 ? -20.649 0.857 23.925 1.00 94.31 104 GLY A O 1
ATOM 748 N N . LEU A 1 105 ? -19.045 -0.445 23.029 1.00 94.31 105 LEU A N 1
ATOM 749 C CA . LEU A 1 105 ? -19.067 -1.454 24.089 1.00 94.31 105 LEU A CA 1
ATOM 750 C C . LEU A 1 105 ? -18.640 -0.866 25.441 1.00 94.31 105 LEU A C 1
ATOM 752 O O . LEU A 1 105 ? -19.296 -1.117 26.452 1.00 94.31 105 LEU A O 1
ATOM 756 N N . MET A 1 106 ? -17.588 -0.045 25.459 1.00 94.69 106 MET A N 1
ATOM 757 C CA . MET A 1 106 ? -17.116 0.639 26.665 1.00 94.69 106 MET A CA 1
ATOM 758 C C . MET A 1 106 ? -18.172 1.589 27.237 1.00 94.69 106 MET A C 1
ATOM 760 O O . MET A 1 106 ? -18.417 1.580 28.443 1.00 94.69 106 MET A O 1
ATOM 764 N N . GLN A 1 107 ? -18.851 2.366 26.389 1.00 94.44 107 GLN A N 1
ATOM 765 C CA . GLN A 1 107 ? -19.950 3.230 26.829 1.00 94.44 107 GLN A CA 1
ATOM 766 C C . GLN A 1 107 ? -21.129 2.430 27.388 1.00 94.44 107 GLN A C 1
ATOM 768 O O . GLN A 1 107 ? -21.686 2.800 28.422 1.00 94.44 107 GLN A O 1
ATOM 773 N N . ALA A 1 108 ? -21.514 1.333 26.731 1.00 94.06 108 ALA A N 1
ATOM 774 C CA . ALA A 1 108 ? -22.584 0.463 27.213 1.00 94.06 108 ALA A CA 1
ATOM 775 C C . ALA A 1 108 ? -22.236 -0.141 28.581 1.00 94.06 108 ALA A C 1
ATOM 777 O O . ALA A 1 108 ? -23.043 -0.068 29.507 1.00 94.06 108 ALA A O 1
ATOM 778 N N . LYS A 1 109 ? -21.008 -0.647 28.736 1.00 93.00 109 LYS A N 1
ATOM 779 C CA . LYS A 1 109 ? -20.502 -1.191 30.001 1.00 93.00 109 LYS A CA 1
ATOM 780 C C . LYS A 1 109 ? -20.416 -0.136 31.098 1.00 93.00 109 LYS A C 1
ATOM 782 O O . LYS A 1 109 ? -20.781 -0.414 32.232 1.00 93.00 109 LYS A O 1
ATOM 787 N N . SER A 1 110 ? -19.995 1.085 30.775 1.00 93.81 110 SER A N 1
ATOM 788 C CA . SER A 1 110 ? -19.975 2.187 31.741 1.00 93.81 110 SER A CA 1
ATOM 789 C C . SER A 1 110 ? -21.383 2.527 32.242 1.00 93.81 110 SER A C 1
ATOM 791 O O . SER A 1 110 ? -21.579 2.628 33.451 1.00 93.81 110 SER A O 1
ATOM 793 N N . LYS A 1 111 ? -22.375 2.617 31.343 1.00 93.88 111 LYS A N 1
ATOM 794 C CA . LYS A 1 111 ? -23.784 2.834 31.720 1.00 93.88 111 LYS A CA 1
ATOM 795 C C . LYS A 1 111 ? -24.332 1.698 32.582 1.00 93.88 111 LYS A C 1
ATOM 797 O O . LYS A 1 111 ? -25.026 1.964 33.559 1.00 93.88 111 LYS A O 1
ATOM 802 N N . GLU A 1 112 ? -24.015 0.454 32.229 1.00 93.25 112 GLU A N 1
ATOM 803 C CA . GLU A 1 112 ? -24.394 -0.734 32.999 1.00 93.25 112 GLU A CA 1
ATOM 804 C C . GLU A 1 112 ? -23.828 -0.668 34.423 1.00 93.25 112 GLU A C 1
ATOM 806 O O . GLU A 1 112 ? -24.587 -0.775 35.384 1.00 93.25 112 GLU A O 1
ATOM 811 N N . THR A 1 113 ? -22.528 -0.396 34.572 1.00 92.69 113 THR A N 1
ATOM 812 C CA . THR A 1 113 ? -21.889 -0.235 35.884 1.00 92.69 113 THR A CA 1
ATOM 813 C C . THR A 1 113 ? -22.540 0.885 36.690 1.00 92.69 113 THR A C 1
ATOM 815 O O . THR A 1 113 ? -22.870 0.671 37.851 1.00 92.69 113 THR A O 1
ATOM 818 N N . SER A 1 114 ? -22.793 2.056 36.095 1.00 91.88 114 SER A N 1
ATOM 819 C CA . SER A 1 114 ? -23.466 3.160 36.794 1.00 91.88 114 SER A CA 1
ATOM 820 C C . SER A 1 114 ? -24.872 2.786 37.272 1.00 91.88 114 SER A C 1
ATOM 822 O O . SER A 1 114 ? -25.239 3.111 38.400 1.00 91.88 114 SER A O 1
ATOM 824 N N . ALA A 1 115 ? -25.651 2.078 36.449 1.00 92.50 115 ALA A N 1
ATOM 825 C CA . ALA A 1 115 ? -26.992 1.625 36.817 1.00 92.50 115 ALA A CA 1
ATOM 826 C C . ALA A 1 115 ? -26.966 0.571 37.938 1.00 92.50 115 ALA A C 1
ATOM 828 O O . ALA A 1 115 ? -27.785 0.622 38.860 1.00 92.50 115 ALA A O 1
ATOM 829 N N . LEU A 1 116 ? -26.014 -0.365 37.882 1.00 91.12 116 LEU A N 1
ATOM 830 C CA . LEU A 1 116 ? -25.807 -1.365 38.929 1.00 91.12 116 LEU A CA 1
ATOM 831 C C . LEU A 1 116 ? -25.383 -0.709 40.247 1.00 91.12 116 LEU A C 1
ATOM 833 O O . LEU A 1 116 ? -25.966 -1.027 41.280 1.00 91.12 116 LEU A O 1
ATOM 837 N N . THR A 1 117 ? -24.450 0.248 40.214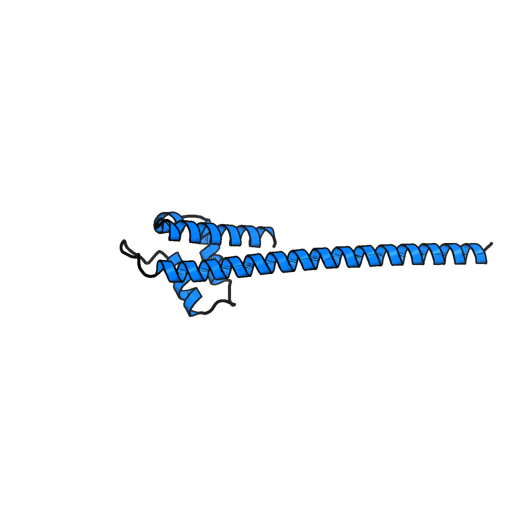 1.00 90.88 117 THR A N 1
ATOM 838 C CA . THR A 1 117 ? -24.036 1.015 41.400 1.00 90.88 117 THR A CA 1
ATOM 839 C C . THR A 1 117 ? -25.218 1.749 42.026 1.00 90.88 117 THR A C 1
ATOM 841 O O . THR A 1 117 ? -25.469 1.575 43.214 1.00 90.88 117 THR A O 1
ATOM 844 N N . ALA A 1 118 ? -26.009 2.475 41.229 1.00 92.00 118 ALA A N 1
ATOM 845 C CA . ALA A 1 118 ? -27.190 3.183 41.730 1.00 92.00 118 ALA A CA 1
ATOM 846 C C . ALA A 1 118 ? -28.227 2.231 42.358 1.00 92.00 118 ALA A C 1
ATOM 848 O O . ALA A 1 118 ? -28.843 2.542 43.375 1.00 92.00 118 ALA A O 1
ATOM 849 N N . THR A 1 119 ? -28.406 1.043 41.773 1.00 91.44 119 THR A N 1
ATOM 850 C CA . THR A 1 119 ? -29.319 0.018 42.304 1.00 91.44 119 THR A CA 1
ATOM 851 C C . THR A 1 119 ? -28.824 -0.561 43.629 1.00 91.44 119 THR A C 1
ATOM 853 O O . THR A 1 119 ? -29.633 -0.839 44.514 1.00 91.44 119 THR A O 1
ATOM 856 N N . ILE A 1 120 ? -27.510 -0.769 43.766 1.00 90.00 120 ILE A N 1
ATOM 857 C CA . 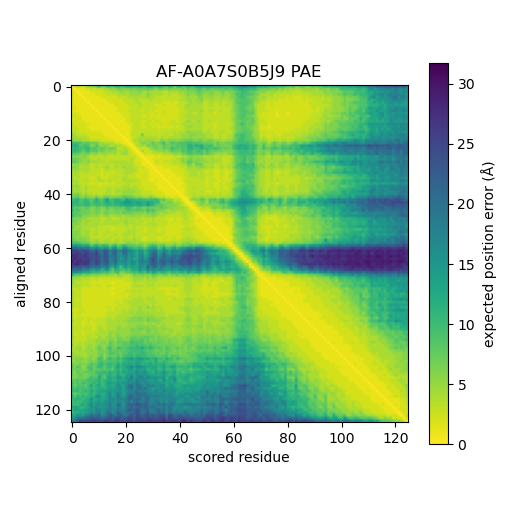ILE A 1 120 ? -26.896 -1.225 45.017 1.00 90.00 120 ILE A CA 1
ATOM 858 C C . ILE A 1 120 ? -27.108 -0.166 46.093 1.00 90.00 120 ILE A C 1
ATOM 860 O O . ILE A 1 120 ? -27.670 -0.495 47.133 1.00 90.00 120 ILE A O 1
ATOM 864 N N . GLU A 1 121 ? -26.746 1.089 45.816 1.00 89.81 121 GLU A N 1
ATOM 865 C CA . GLU A 1 121 ? -26.893 2.205 46.756 1.00 89.81 121 GLU A CA 1
ATOM 866 C C . GLU A 1 121 ? -28.327 2.308 47.278 1.00 89.81 121 GLU A C 1
ATOM 868 O O . GLU A 1 121 ? -28.529 2.281 48.492 1.00 89.81 121 GLU A O 1
ATOM 873 N N . ALA A 1 122 ? -29.316 2.285 46.378 1.00 90.81 122 ALA A N 1
ATOM 874 C CA . ALA A 1 122 ? -30.737 2.333 46.721 1.00 90.81 122 ALA A CA 1
ATOM 875 C C . ALA A 1 122 ? -31.246 1.125 47.533 1.00 90.81 122 ALA A C 1
ATOM 877 O O . ALA A 1 122 ? -32.311 1.206 48.135 1.00 90.81 122 ALA A O 1
ATOM 878 N N . LYS A 1 123 ? -30.540 -0.015 47.522 1.00 87.56 123 LYS A N 1
ATOM 879 C CA . LYS A 1 123 ? -30.862 -1.193 48.351 1.00 87.56 123 LYS A CA 1
ATOM 880 C C . LYS A 1 123 ? -30.139 -1.197 49.699 1.00 87.56 123 LYS A C 1
ATOM 882 O O . LYS A 1 123 ? -30.576 -1.905 50.602 1.00 87.56 123 LYS A O 1
ATOM 887 N N . THR A 1 124 ? -29.010 -0.499 49.807 1.00 83.50 124 THR A N 1
ATOM 888 C CA . THR A 1 124 ? -28.195 -0.402 51.033 1.00 83.50 124 THR A CA 1
ATOM 889 C C . THR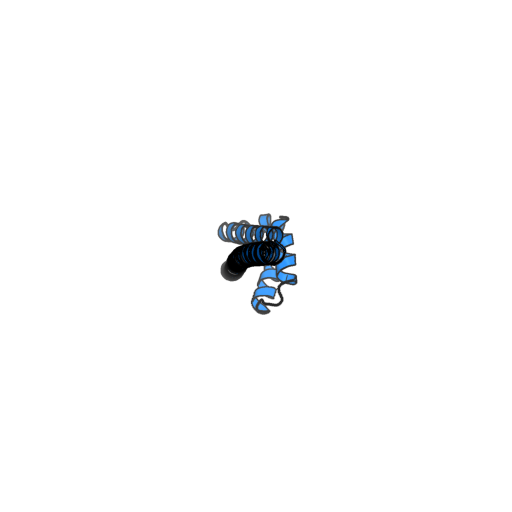 A 1 124 ? -28.465 0.851 51.867 1.00 83.50 124 THR A C 1
ATOM 891 O O . THR A 1 124 ? -27.915 0.956 52.962 1.00 83.50 124 THR A O 1
ATOM 894 N N . THR A 1 125 ? -29.287 1.777 51.370 1.00 62.41 125 THR A N 1
ATOM 895 C CA . THR A 1 125 ? -29.854 2.903 52.133 1.00 62.41 125 THR A CA 1
ATOM 896 C C . THR A 1 125 ? -31.318 2.652 52.453 1.00 62.41 125 THR A C 1
ATOM 898 O O . THR A 1 125 ? -31.742 3.096 53.542 1.00 62.41 125 THR A O 1
#

pLDDT: mean 84.17, std 11.21, range [45.97, 94.94]

Organism: NCBI:txid73915

Mean predicted aligned error: 8.45 Å